Protein AF-A0A7J9GUA1-F1 (afdb_monomer_lite)

Foldseek 3Di:
DDDDPPDDPDDPPDPPPPPPDDDPDDDDDADPDQDPVSDRPVRVCPLDDDPPVVVVDDCPDPNNQVLVVCVNVVVNVRSVVSVVVVVVVVVVVVVVCVVVVNDDDDDPDDD

Secondary structure (DSSP, 8-state):
-------S----------TT------PPPPPSS--TT---HHHHHTT---TTTGGGS-TT-GGG-HHHHHHHHT-HHHHHHHHHHHHHHHHHHHHHHHHTTPPPPPSS---

Organism: NCBI:txid34285

Structure (mmCIF, N/CA/C/O backbone):
data_AF-A0A7J9GUA1-F1
#
_entry.id   AF-A0A7J9GUA1-F1
#
loop_
_atom_site.group_PDB
_atom_site.id
_atom_site.type_symbol
_atom_site.label_atom_id
_atom_site.label_alt_id
_atom_site.label_comp_id
_atom_site.label_asym_id
_atom_site.label_entity_id
_atom_site.label_seq_id
_atom_site.pdbx_PDB_ins_code
_atom_site.Cartn_x
_atom_site.Cartn_y
_atom_site.Cartn_z
_atom_site.occupancy
_atom_site.B_iso_or_equiv
_atom_site.auth_seq_id
_atom_site.auth_comp_id
_atom_site.auth_asym_id
_atom_site.auth_atom_id
_atom_site.pdbx_PDB_model_num
ATOM 1 N N . MET A 1 1 ? -7.513 -15.159 29.287 1.00 44.53 1 MET A N 1
ATOM 2 C CA . MET A 1 1 ? -7.868 -14.107 28.312 1.00 44.53 1 MET A CA 1
ATOM 3 C C . MET A 1 1 ? -9.078 -14.578 27.527 1.00 44.53 1 MET A C 1
ATOM 5 O O . MET A 1 1 ? -8.936 -15.497 26.734 1.00 44.53 1 MET A O 1
ATOM 9 N N . TYR A 1 2 ? -10.269 -14.050 27.812 1.00 46.22 2 TYR A N 1
ATOM 10 C CA . TYR A 1 2 ? -11.477 -14.387 27.055 1.00 46.22 2 TYR A CA 1
ATOM 11 C C . TYR A 1 2 ? -11.605 -13.432 25.861 1.00 46.22 2 TYR A C 1
ATOM 13 O O . TYR A 1 2 ? -11.389 -12.229 25.994 1.00 46.22 2 TYR A O 1
ATOM 21 N N . TYR A 1 3 ? -11.915 -13.973 24.686 1.00 44.53 3 TYR A N 1
ATOM 22 C CA . TYR A 1 3 ? -12.124 -13.205 23.461 1.00 44.53 3 TYR A CA 1
ATOM 23 C C . TYR A 1 3 ? -13.630 -13.086 23.217 1.00 44.53 3 TYR A C 1
ATOM 25 O O . TYR A 1 3 ? -14.299 -14.096 23.008 1.00 44.53 3 TYR A O 1
ATOM 33 N N . ILE A 1 4 ? -14.176 -11.868 23.283 1.00 58.91 4 ILE A N 1
ATOM 34 C CA . ILE A 1 4 ? -15.577 -11.602 22.932 1.00 58.91 4 ILE A CA 1
ATOM 35 C C . ILE A 1 4 ? -15.606 -11.059 21.505 1.00 58.91 4 ILE A C 1
ATOM 37 O O . ILE A 1 4 ? -15.262 -9.904 21.252 1.00 58.91 4 ILE A O 1
ATOM 41 N N . ASN A 1 5 ? -16.035 -11.909 20.574 1.00 46.59 5 ASN A N 1
A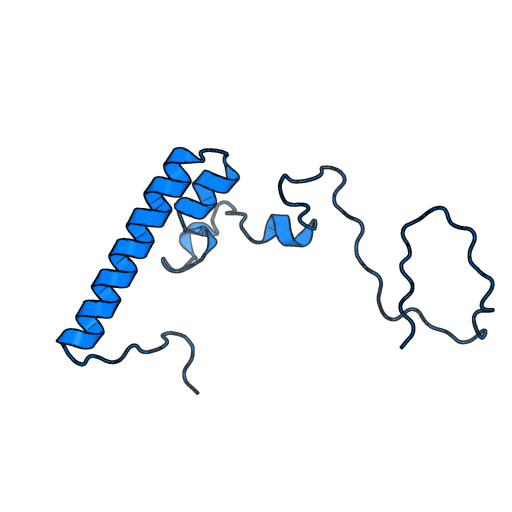TOM 42 C CA . ASN A 1 5 ? -16.431 -11.502 19.232 1.00 46.59 5 ASN A CA 1
ATOM 43 C C . ASN A 1 5 ? -17.762 -10.753 19.309 1.00 46.59 5 ASN A C 1
ATOM 45 O O . ASN A 1 5 ? -18.830 -11.348 19.185 1.00 46.59 5 ASN A O 1
ATOM 49 N N . SER A 1 6 ? -17.712 -9.444 19.528 1.00 58.59 6 SER A N 1
ATOM 50 C CA . SER A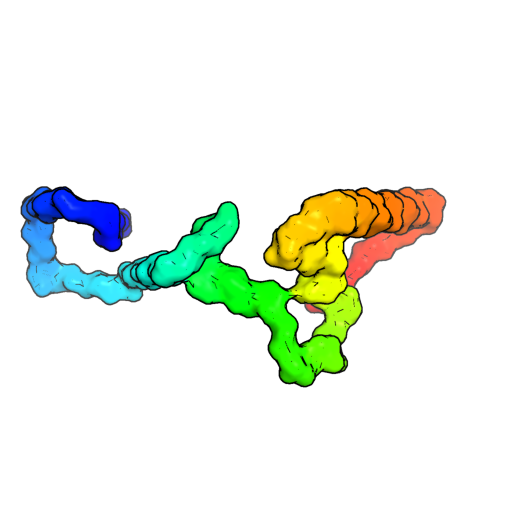 1 6 ? -18.892 -8.596 19.373 1.00 58.59 6 SER A CA 1
ATOM 51 C C . SER A 1 6 ? -19.080 -8.277 17.899 1.00 58.59 6 SER A C 1
ATOM 53 O O . SER A 1 6 ? -18.660 -7.203 17.499 1.00 58.59 6 SER A O 1
ATOM 55 N N . ASP A 1 7 ? -19.647 -9.205 17.123 1.00 51.75 7 ASP A N 1
ATOM 56 C CA . ASP A 1 7 ? -20.332 -8.934 15.849 1.00 51.75 7 ASP A CA 1
ATOM 57 C C . ASP A 1 7 ? -21.189 -10.154 15.452 1.00 51.75 7 ASP A C 1
ATOM 59 O O . ASP A 1 7 ? -20.704 -11.128 14.880 1.00 51.75 7 ASP A O 1
ATOM 63 N N . GLY A 1 8 ? -22.480 -10.108 15.786 1.00 42.28 8 GLY A N 1
ATOM 64 C CA . GLY A 1 8 ? -23.469 -11.110 15.395 1.00 42.28 8 GLY A CA 1
ATOM 65 C C . GLY A 1 8 ? -24.694 -11.038 16.296 1.00 42.28 8 GLY A C 1
ATOM 66 O O . GLY A 1 8 ? -24.572 -11.055 17.515 1.00 42.28 8 GLY A O 1
ATOM 67 N N . SER A 1 9 ? -25.879 -10.939 15.705 1.00 44.84 9 SER A N 1
ATOM 68 C CA . SER A 1 9 ? -27.197 -10.936 16.350 1.00 44.84 9 SER A CA 1
ATOM 69 C C . SER A 1 9 ? -27.549 -12.270 17.042 1.00 44.84 9 SER A C 1
ATOM 71 O O . SER A 1 9 ? -28.594 -12.860 16.782 1.00 44.84 9 SER A O 1
ATOM 73 N N . GLY A 1 10 ? -26.671 -12.770 17.909 1.00 39.00 10 GLY A N 1
ATOM 74 C CA . GLY A 1 10 ? -26.899 -13.893 18.808 1.00 39.00 10 GLY A CA 1
ATOM 75 C C . GLY A 1 10 ? -27.062 -13.353 20.219 1.00 39.00 10 GLY A C 1
ATOM 76 O O . GLY A 1 10 ? -26.215 -12.602 20.699 1.00 39.00 10 GLY A O 1
ATOM 77 N N . LYS A 1 11 ? -28.170 -13.702 20.875 1.00 39.06 11 LYS A N 1
ATOM 78 C CA . LYS A 1 11 ? -28.401 -13.402 22.292 1.00 39.06 11 LYS A CA 1
ATOM 79 C C . LYS A 1 11 ? -27.139 -13.762 23.097 1.00 39.06 11 LYS A C 1
ATOM 81 O O . LYS A 1 11 ? -26.610 -14.857 22.889 1.00 39.06 11 LYS A O 1
ATOM 86 N N . PRO A 1 12 ? -26.639 -12.873 23.974 1.00 49.81 12 PRO A N 1
ATOM 87 C CA . PRO A 1 12 ? -25.487 -13.196 24.799 1.00 49.81 12 PRO A CA 1
ATOM 88 C C . PRO A 1 12 ? -25.838 -14.426 25.636 1.00 49.81 12 PRO A C 1
ATOM 90 O O . PRO A 1 12 ? -26.837 -14.435 26.348 1.00 49.81 12 PRO A O 1
ATOM 93 N N . LYS A 1 13 ? -25.045 -15.492 25.501 1.00 49.34 13 LYS A N 1
ATOM 94 C CA . LYS A 1 13 ? -25.074 -16.597 26.455 1.00 49.34 13 LYS A CA 1
ATOM 95 C C . LYS A 1 13 ? -24.543 -16.012 27.755 1.00 49.34 13 LYS A C 1
ATOM 97 O O . LYS A 1 13 ? -23.396 -15.569 27.782 1.00 49.34 13 LYS A O 1
ATOM 102 N N . ASP A 1 14 ? -25.412 -15.941 28.757 1.00 45.38 14 ASP A N 1
ATOM 103 C CA . ASP A 1 14 ? -25.162 -15.349 30.068 1.00 45.38 14 ASP A CA 1
ATOM 104 C C . ASP A 1 14 ? -23.935 -15.984 30.737 1.00 45.38 14 ASP A C 1
ATOM 106 O O . ASP A 1 14 ? -24.020 -16.948 31.493 1.00 45.38 14 ASP A O 1
ATOM 110 N N . CYS A 1 15 ? -22.759 -15.430 30.461 1.00 50.38 15 CYS A N 1
ATOM 111 C CA . CYS A 1 15 ? -21.695 -15.371 31.439 1.00 50.38 15 CYS A CA 1
ATOM 112 C C . CYS A 1 15 ? -21.914 -14.054 32.162 1.00 50.38 15 CYS A C 1
ATOM 114 O O . CYS A 1 15 ? -21.695 -12.989 31.580 1.00 50.38 15 CYS A O 1
ATOM 116 N N . SER A 1 16 ? -22.395 -14.132 33.402 1.00 53.38 16 SER A N 1
ATOM 117 C CA . SER A 1 16 ? -22.435 -12.978 34.286 1.00 53.38 16 SER A CA 1
ATOM 118 C C . SER A 1 16 ? -21.070 -12.287 34.206 1.00 53.38 16 SER A C 1
ATOM 120 O O . SER A 1 16 ? -20.041 -12.930 34.452 1.00 53.38 16 SER A O 1
ATOM 122 N N . PRO A 1 17 ? -21.005 -11.004 33.805 1.00 57.56 17 PRO A N 1
ATOM 123 C CA . PRO A 1 17 ? -19.785 -10.261 33.999 1.00 57.56 17 PRO A CA 1
ATOM 124 C C . PRO A 1 17 ? -19.591 -10.280 35.508 1.00 57.56 17 PRO A C 1
ATOM 126 O O . PRO A 1 17 ? -20.403 -9.720 36.243 1.00 57.56 17 PRO A O 1
ATOM 129 N N . SER A 1 18 ? -18.558 -10.980 35.986 1.00 59.16 18 SER A N 1
ATOM 130 C CA . SER A 1 18 ? -18.021 -10.685 37.309 1.00 59.16 18 SER A CA 1
ATOM 131 C C . SER A 1 18 ? -17.952 -9.165 37.371 1.00 59.16 18 SER A C 1
ATOM 133 O O . SER A 1 18 ? -17.388 -8.554 36.458 1.00 59.16 18 SER A O 1
ATOM 135 N N . SER A 1 19 ? -18.617 -8.558 38.353 1.00 61.84 19 SER A N 1
ATOM 136 C CA . SER A 1 19 ? -18.961 -7.127 38.408 1.00 61.84 19 SER A CA 1
ATOM 137 C C . SER A 1 19 ? -17.755 -6.175 38.336 1.00 61.84 19 SER A C 1
ATOM 139 O O . SER A 1 19 ? -17.923 -4.963 38.370 1.00 61.84 19 SER A O 1
ATOM 141 N N . ASN A 1 20 ? -16.545 -6.726 38.210 1.00 74.25 20 ASN A N 1
ATOM 142 C CA . ASN A 1 20 ? -15.251 -6.062 38.192 1.00 74.25 20 ASN A CA 1
ATOM 143 C C . ASN A 1 20 ? -14.468 -6.265 36.874 1.00 74.25 20 ASN A C 1
ATOM 145 O O . ASN A 1 20 ? -13.269 -5.999 36.831 1.00 74.25 20 ASN A O 1
ATOM 149 N N . ALA A 1 21 ? -15.083 -6.776 35.801 1.00 79.25 21 ALA A N 1
ATOM 150 C CA . ALA A 1 21 ? -14.400 -6.944 34.516 1.00 79.25 21 ALA A CA 1
ATOM 151 C C . ALA A 1 21 ? -14.303 -5.614 33.741 1.00 79.25 21 ALA A C 1
ATOM 153 O O . ALA A 1 21 ? -15.322 -5.019 33.393 1.00 79.25 21 ALA A O 1
ATOM 154 N N . SER A 1 22 ? -13.083 -5.165 33.425 1.00 85.38 22 SER A N 1
ATOM 155 C CA . SER A 1 22 ? -12.827 -3.974 32.603 1.00 85.38 22 SER A CA 1
ATOM 156 C C . SER A 1 22 ? -12.494 -4.338 31.150 1.00 85.38 22 SER A C 1
ATOM 158 O O . SER A 1 22 ? -11.757 -5.283 30.865 1.00 85.38 22 SER A O 1
ATOM 160 N N . LEU A 1 23 ? -13.046 -3.576 30.201 1.00 85.75 23 LEU A N 1
ATOM 161 C CA . LEU A 1 23 ? -12.726 -3.705 28.779 1.00 85.75 23 LEU A CA 1
ATOM 162 C C . LEU A 1 23 ? -11.343 -3.098 28.503 1.00 85.75 23 LEU A C 1
ATOM 164 O O . LEU A 1 23 ? -11.179 -1.887 28.610 1.00 85.75 23 LEU A O 1
ATOM 168 N N . LEU A 1 24 ? -10.370 -3.924 28.105 1.00 91.56 24 LEU A N 1
ATOM 169 C CA . LEU A 1 24 ? -9.014 -3.455 27.775 1.00 91.56 24 LEU A CA 1
ATOM 170 C C . LEU A 1 24 ? -8.870 -3.001 26.319 1.00 91.56 24 LEU A C 1
ATOM 172 O O . LEU A 1 24 ? -8.161 -2.043 26.028 1.00 91.56 24 LEU A O 1
ATOM 176 N N . TRP A 1 25 ? -9.524 -3.698 25.389 1.00 92.31 25 TRP A N 1
ATOM 177 C CA . TRP A 1 25 ? -9.416 -3.410 23.963 1.00 92.31 25 TRP A CA 1
ATOM 178 C C . TRP A 1 25 ? -10.654 -3.886 23.211 1.00 92.31 25 TRP A C 1
ATOM 180 O O . TRP A 1 25 ? -11.234 -4.926 23.527 1.00 92.31 25 TRP A O 1
ATOM 190 N N . LYS A 1 26 ? -11.034 -3.132 22.180 1.00 90.44 26 LYS A N 1
ATOM 191 C CA . LYS A 1 26 ? -12.116 -3.470 21.261 1.00 90.44 26 LYS A CA 1
ATOM 192 C C . LYS A 1 26 ? -11.678 -3.187 19.830 1.00 90.44 26 LYS A C 1
ATOM 194 O O . LYS A 1 26 ? -11.064 -2.160 19.554 1.00 90.44 26 LYS A O 1
ATOM 199 N N . ARG A 1 27 ? -12.041 -4.084 18.913 1.00 89.00 27 ARG A N 1
ATOM 200 C CA . ARG A 1 27 ? -11.798 -3.921 17.476 1.00 89.00 27 ARG A CA 1
ATOM 201 C C . ARG A 1 27 ? -12.595 -2.740 16.912 1.00 89.00 27 ARG A C 1
ATOM 203 O O . ARG A 1 27 ? -13.769 -2.565 17.241 1.00 89.00 27 ARG A O 1
ATOM 210 N N . ASN A 1 28 ? -11.982 -1.994 15.996 1.00 89.88 28 ASN A N 1
ATOM 211 C CA . ASN A 1 28 ? -12.684 -0.995 15.192 1.00 89.88 28 ASN A CA 1
ATOM 212 C C . ASN A 1 28 ? -13.703 -1.655 14.253 1.00 89.88 28 ASN A C 1
ATOM 214 O O . ASN A 1 28 ? -13.466 -2.740 13.719 1.00 89.88 28 ASN A O 1
ATOM 218 N N . LYS A 1 29 ? -14.834 -0.980 14.036 1.00 89.62 29 LYS A N 1
ATOM 219 C CA . LYS A 1 29 ? -15.834 -1.429 13.062 1.00 89.62 29 LYS A CA 1
ATOM 220 C C . LYS A 1 29 ? -15.248 -1.379 11.640 1.00 89.62 29 LYS A C 1
ATOM 222 O O . LYS A 1 29 ? -14.411 -0.512 11.373 1.00 89.62 29 LYS A O 1
ATOM 227 N N . PRO A 1 30 ? -15.660 -2.287 10.738 1.00 87.50 30 PRO A N 1
ATOM 228 C CA . PRO A 1 30 ? -15.260 -2.217 9.337 1.00 87.50 30 PRO A CA 1
ATOM 229 C C . PRO A 1 30 ? -15.751 -0.908 8.691 1.00 87.50 30 PRO A C 1
ATOM 231 O O . PRO A 1 30 ? -16.738 -0.329 9.160 1.00 87.50 30 PRO A O 1
ATOM 234 N N . PRO A 1 31 ? -15.078 -0.427 7.631 1.00 89.12 31 PRO A N 1
ATOM 235 C CA . PRO A 1 31 ? -15.520 0.756 6.904 1.00 89.12 31 PRO A CA 1
ATOM 236 C C . PRO A 1 31 ? -16.917 0.535 6.300 1.00 89.12 31 PRO A C 1
ATOM 238 O O . PRO A 1 31 ? -17.247 -0.592 5.926 1.00 89.12 31 PRO A O 1
ATOM 241 N N . PRO A 1 32 ? -17.731 1.599 6.161 1.00 85.75 32 PRO A N 1
ATOM 242 C CA . PRO A 1 32 ? -19.066 1.494 5.567 1.00 85.75 32 PRO A CA 1
ATOM 243 C C . PRO A 1 32 ? -19.009 1.048 4.100 1.00 85.75 32 PRO A C 1
ATOM 245 O O . PRO A 1 32 ? -19.878 0.312 3.643 1.00 85.75 32 PRO A O 1
ATOM 248 N N . ASN A 1 33 ? -17.955 1.453 3.386 1.00 84.62 33 ASN A N 1
ATOM 249 C CA . ASN A 1 33 ? -17.692 1.034 2.016 1.00 84.62 33 ASN A CA 1
ATOM 250 C C . ASN A 1 33 ? -16.714 -0.138 2.030 1.00 84.62 33 ASN A C 1
ATOM 252 O O . ASN A 1 33 ? -15.533 0.031 2.350 1.00 84.62 33 ASN A O 1
ATOM 256 N N . LEU A 1 34 ? -17.207 -1.325 1.681 1.00 79.19 34 LEU A N 1
ATOM 257 C CA . LEU A 1 34 ? -16.365 -2.508 1.594 1.00 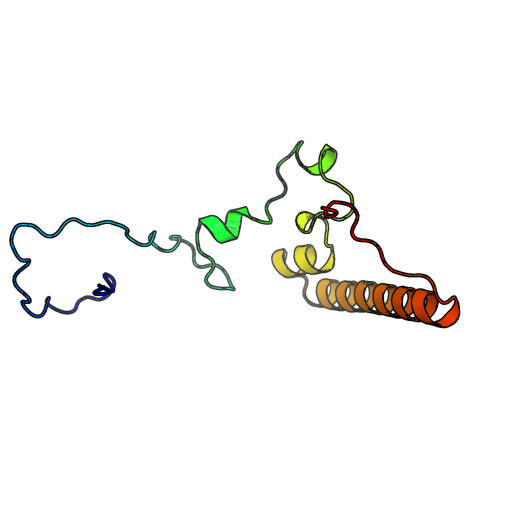79.19 34 LEU A CA 1
ATOM 258 C C . LEU A 1 34 ? -15.379 -2.349 0.434 1.00 79.19 34 LEU A C 1
ATOM 260 O O . LEU A 1 34 ? -15.763 -2.108 -0.710 1.00 79.19 34 LEU A O 1
ATOM 264 N N . THR A 1 35 ? -14.090 -2.474 0.732 1.00 81.44 35 THR A N 1
ATOM 265 C CA . THR A 1 35 ? -13.057 -2.491 -0.305 1.00 81.44 35 THR A CA 1
ATOM 266 C C . THR A 1 35 ? -13.006 -3.857 -0.978 1.00 81.44 35 THR A C 1
ATOM 268 O O . THR A 1 35 ? -13.414 -4.861 -0.395 1.00 81.44 35 THR A O 1
ATOM 271 N N . ARG A 1 36 ? -12.411 -3.925 -2.176 1.00 82.56 36 ARG A N 1
ATOM 272 C CA . ARG A 1 36 ? -12.210 -5.187 -2.916 1.00 82.56 36 ARG A CA 1
ATOM 273 C C . ARG A 1 36 ? -11.472 -6.272 -2.112 1.00 82.56 36 ARG A C 1
ATOM 275 O O . ARG A 1 36 ? -11.567 -7.442 -2.458 1.00 82.56 36 ARG A O 1
ATOM 282 N N . TYR A 1 37 ? -10.754 -5.888 -1.052 1.00 88.31 37 TYR A N 1
ATOM 283 C CA . TYR A 1 37 ? -9.905 -6.773 -0.250 1.00 88.31 37 TYR A CA 1
ATOM 284 C C . TYR A 1 37 ? -10.276 -6.804 1.242 1.00 88.31 37 TYR A C 1
ATOM 286 O O . TYR A 1 37 ? -9.458 -7.218 2.058 1.00 88.31 37 TYR A O 1
ATOM 294 N N . ASN A 1 38 ? -11.484 -6.363 1.619 1.00 89.94 38 ASN A N 1
ATOM 295 C CA . ASN A 1 38 ? -11.958 -6.361 3.015 1.00 89.94 38 ASN A CA 1
ATOM 296 C C . ASN A 1 38 ? -11.007 -5.643 3.997 1.00 89.94 38 ASN A C 1
ATOM 298 O O . ASN A 1 38 ? -10.848 -6.044 5.151 1.00 89.94 38 ASN A O 1
ATOM 302 N N . LEU A 1 39 ? -10.359 -4.574 3.530 1.00 91.12 39 LEU A N 1
ATOM 303 C CA . LEU A 1 39 ? -9.425 -3.781 4.323 1.00 91.12 39 LEU A CA 1
ATOM 304 C C . LEU A 1 39 ? -10.143 -3.034 5.453 1.00 91.12 39 LEU A C 1
ATOM 306 O O . LEU A 1 39 ? -11.259 -2.538 5.285 1.00 91.12 39 LEU A O 1
ATOM 310 N N . THR A 1 40 ? -9.470 -2.911 6.598 1.00 92.06 40 THR A N 1
ATOM 311 C CA . THR A 1 40 ? -9.911 -2.028 7.687 1.00 92.06 40 THR A CA 1
ATOM 312 C C . THR A 1 40 ? -9.743 -0.565 7.281 1.00 92.06 40 THR A C 1
ATOM 314 O O . THR A 1 40 ? -8.907 -0.251 6.436 1.00 92.06 40 THR A O 1
ATOM 317 N N . SER A 1 41 ? -10.465 0.353 7.931 1.00 90.69 41 SER A N 1
ATOM 318 C CA . SER A 1 41 ? -10.307 1.794 7.680 1.00 90.69 41 SER A CA 1
ATOM 319 C C . SER A 1 41 ? -8.858 2.265 7.822 1.00 90.69 41 SER A C 1
ATOM 321 O O . SER A 1 41 ? -8.413 3.097 7.046 1.00 90.69 41 SER A O 1
ATOM 323 N N . PHE A 1 42 ? -8.106 1.689 8.764 1.00 92.19 42 PHE A N 1
ATOM 324 C CA . PHE A 1 42 ? -6.683 1.979 8.936 1.00 92.19 42 PHE A CA 1
ATOM 325 C C . PHE A 1 42 ? -5.817 1.398 7.809 1.00 92.19 42 PHE A C 1
ATOM 327 O O . PHE A 1 42 ? -4.903 2.053 7.329 1.00 92.19 42 PHE A O 1
ATOM 334 N N . ALA A 1 43 ? -6.096 0.172 7.356 1.00 92.31 43 ALA A N 1
ATOM 335 C CA . ALA A 1 43 ? -5.319 -0.441 6.280 1.00 92.31 43 ALA A CA 1
ATOM 336 C C . ALA A 1 43 ? -5.477 0.309 4.947 1.00 92.31 43 ALA A C 1
ATOM 338 O O . ALA A 1 43 ? -4.523 0.384 4.177 1.00 92.31 43 ALA A O 1
ATOM 339 N N . ILE A 1 44 ? -6.651 0.901 4.699 1.00 90.75 44 ILE A N 1
ATOM 340 C CA . ILE A 1 44 ? -6.914 1.728 3.512 1.00 90.75 44 ILE A CA 1
ATOM 341 C C . ILE A 1 44 ? -5.957 2.924 3.444 1.00 90.75 44 ILE A C 1
ATOM 343 O O . ILE A 1 44 ? -5.443 3.230 2.372 1.00 90.75 44 ILE A O 1
ATOM 347 N N . THR A 1 45 ? -5.664 3.565 4.578 1.00 91.81 45 THR A N 1
ATOM 348 C CA . THR A 1 45 ? -4.830 4.778 4.613 1.00 91.81 45 THR A CA 1
ATOM 349 C C . THR A 1 45 ? -3.333 4.493 4.473 1.00 91.81 45 THR A C 1
ATOM 351 O O . THR A 1 45 ? -2.548 5.416 4.287 1.00 91.81 45 THR A O 1
ATOM 354 N N . LEU A 1 46 ? -2.890 3.232 4.573 1.00 93.00 46 LEU A N 1
ATOM 355 C CA . LEU A 1 46 ? -1.458 2.901 4.566 1.00 93.00 46 LEU A CA 1
ATOM 356 C C . LEU A 1 46 ? -0.774 3.245 3.236 1.00 93.00 46 LEU A C 1
ATOM 358 O O . LEU A 1 46 ? 0.367 3.713 3.245 1.00 93.00 46 LEU A O 1
ATOM 362 N N . ASN A 1 47 ? -1.466 3.029 2.113 1.00 92.50 47 ASN A N 1
ATOM 363 C CA . ASN A 1 47 ? -0.902 3.217 0.774 1.00 92.50 47 ASN A CA 1
ATOM 364 C C . ASN A 1 47 ? -1.341 4.520 0.079 1.00 92.50 47 ASN A C 1
ATOM 366 O O . ASN A 1 47 ? -1.086 4.715 -1.114 1.00 92.50 47 ASN A O 1
ATOM 370 N N . GLU A 1 48 ? -2.004 5.419 0.806 1.00 91.19 48 GLU A N 1
ATOM 371 C CA . GLU A 1 48 ? -2.415 6.722 0.287 1.00 91.19 48 GLU A CA 1
ATOM 372 C C . GLU A 1 48 ? -1.196 7.639 0.087 1.00 91.19 48 GLU A C 1
ATOM 374 O O . GLU A 1 48 ? -0.338 7.758 0.964 1.00 91.19 48 GLU A O 1
ATOM 379 N N . LEU A 1 49 ? -1.107 8.276 -1.086 1.00 88.62 49 LEU A N 1
ATOM 380 C CA . LEU A 1 49 ? -0.117 9.314 -1.384 1.00 88.62 49 LEU A CA 1
ATOM 381 C C . LEU A 1 49 ? -0.792 10.676 -1.276 1.00 88.62 49 LEU A C 1
ATOM 383 O O . LEU A 1 49 ? -1.493 11.103 -2.193 1.00 88.62 49 LEU A O 1
ATOM 387 N N . THR A 1 50 ? -0.579 11.358 -0.155 1.00 88.31 50 THR A N 1
ATOM 388 C CA . THR A 1 50 ? -1.077 12.721 0.029 1.00 88.31 50 THR A CA 1
ATOM 389 C C . THR A 1 50 ? -0.196 13.731 -0.722 1.00 88.31 50 THR A C 1
ATOM 391 O O . THR A 1 50 ? 1.022 13.533 -0.830 1.00 88.31 50 THR A O 1
ATOM 394 N N . PRO A 1 51 ? -0.771 14.831 -1.247 1.00 86.88 51 PRO A N 1
ATOM 395 C CA . PRO A 1 51 ? 0.011 15.912 -1.843 1.00 86.88 51 PRO A CA 1
ATOM 396 C C . PRO A 1 51 ? 1.071 16.427 -0.855 1.00 86.88 51 PRO A C 1
ATOM 398 O O . PRO A 1 51 ? 0.768 16.656 0.314 1.00 86.88 51 PRO A O 1
ATOM 401 N N . GLY A 1 52 ? 2.320 16.564 -1.304 1.00 86.56 52 GLY A N 1
ATOM 402 C CA . GLY A 1 52 ? 3.458 16.973 -0.468 1.00 86.56 52 GLY A CA 1
ATOM 403 C C . GLY A 1 52 ? 4.158 15.835 0.290 1.00 86.56 52 GLY A C 1
ATOM 404 O O . GLY A 1 52 ? 5.331 15.969 0.634 1.00 86.56 52 GLY A O 1
ATOM 405 N N . LEU A 1 53 ? 3.519 14.674 0.493 1.00 90.44 53 LEU A N 1
ATOM 406 C CA . LEU A 1 53 ? 4.214 13.516 1.070 1.00 90.44 53 LEU A CA 1
ATOM 407 C C . LEU A 1 53 ? 5.215 12.927 0.074 1.00 90.44 53 LEU A C 1
ATOM 409 O O . LEU A 1 53 ? 6.327 12.584 0.457 1.00 90.44 53 LEU A O 1
ATOM 413 N N . GLN A 1 54 ? 4.844 12.861 -1.207 1.00 87.75 54 GLN A N 1
ATOM 414 C CA . GLN A 1 54 ? 5.657 12.241 -2.256 1.00 87.75 54 GLN A CA 1
ATOM 415 C C . GLN A 1 54 ? 7.070 12.838 -2.371 1.00 87.75 54 GLN A C 1
ATOM 417 O O . GLN A 1 54 ? 8.012 12.101 -2.639 1.00 87.75 54 GLN A O 1
ATOM 422 N N . GLU A 1 55 ? 7.225 14.140 -2.133 1.00 89.75 55 GLU A N 1
ATOM 423 C CA . GLU A 1 55 ? 8.517 14.840 -2.199 1.00 89.75 55 GLU A CA 1
ATOM 424 C C . GLU A 1 55 ? 9.467 14.448 -1.058 1.00 89.75 55 GLU A C 1
ATOM 426 O O . GLU A 1 55 ? 10.682 14.548 -1.196 1.00 89.75 55 GLU A O 1
ATOM 431 N N . ASN A 1 56 ? 8.914 13.961 0.055 1.00 91.94 56 ASN A N 1
ATOM 432 C CA . ASN A 1 56 ? 9.658 13.594 1.257 1.00 91.94 56 ASN A CA 1
ATOM 433 C C . ASN A 1 56 ? 9.943 12.086 1.354 1.00 91.94 56 ASN A C 1
ATOM 435 O O . ASN A 1 56 ? 10.651 11.651 2.264 1.00 91.94 56 ASN A O 1
ATOM 439 N N . LEU A 1 57 ? 9.375 11.268 0.462 1.00 92.12 57 LEU A N 1
ATOM 440 C CA . LEU A 1 57 ? 9.534 9.817 0.512 1.00 92.12 57 LEU A CA 1
ATOM 441 C C . LEU A 1 57 ? 10.836 9.372 -0.166 1.00 92.12 57 LEU A C 1
ATOM 443 O O . LEU A 1 57 ? 11.161 9.845 -1.258 1.00 92.12 57 LEU A O 1
ATOM 447 N N . PRO A 1 58 ? 11.564 8.399 0.413 1.00 94.38 58 PRO A N 1
ATOM 448 C CA . PRO A 1 58 ? 12.662 7.767 -0.298 1.00 94.38 58 PRO A CA 1
ATOM 449 C C . PRO A 1 58 ? 12.122 7.012 -1.525 1.00 94.38 58 PRO A C 1
ATOM 451 O O . PRO A 1 58 ? 11.013 6.473 -1.481 1.00 94.38 58 PRO A O 1
ATOM 454 N N . PRO A 1 59 ? 12.918 6.854 -2.599 1.00 92.50 59 PRO A N 1
ATOM 455 C CA . PRO A 1 59 ? 12.495 6.135 -3.807 1.00 92.50 59 PRO A CA 1
ATOM 456 C C . PRO A 1 59 ? 12.171 4.648 -3.563 1.00 92.50 59 PRO A C 1
ATOM 458 O O . PRO A 1 59 ? 11.642 3.974 -4.444 1.00 92.50 59 PRO A O 1
ATOM 461 N N . THR A 1 60 ? 12.517 4.117 -2.387 1.00 93.12 60 THR A N 1
ATOM 462 C CA . THR A 1 60 ? 12.263 2.738 -1.952 1.00 93.12 60 THR A CA 1
ATOM 463 C C . THR A 1 60 ? 10.973 2.568 -1.146 1.00 93.12 60 THR A C 1
ATOM 465 O O . THR A 1 60 ? 10.643 1.430 -0.799 1.00 93.12 60 THR A O 1
ATOM 468 N N . ASP A 1 61 ? 10.246 3.651 -0.843 1.00 95.31 61 ASP A N 1
ATOM 469 C CA . ASP A 1 61 ? 8.971 3.585 -0.124 1.00 95.31 61 ASP A CA 1
ATOM 470 C C . ASP A 1 61 ? 7.941 2.739 -0.891 1.00 95.31 61 ASP A C 1
ATOM 472 O O . ASP A 1 61 ? 7.848 2.785 -2.122 1.00 95.31 61 ASP A O 1
ATOM 476 N N . SER A 1 62 ? 7.148 1.943 -0.167 1.00 93.50 62 SER A N 1
ATOM 477 C CA . SER A 1 62 ? 6.178 1.032 -0.784 1.00 93.50 62 SER A CA 1
ATOM 478 C C . SER A 1 62 ? 5.091 1.760 -1.572 1.00 93.50 62 SER A C 1
ATOM 480 O O . SER A 1 62 ? 4.604 1.210 -2.557 1.00 93.50 62 SER A O 1
ATOM 482 N N . ARG A 1 63 ? 4.746 3.001 -1.203 1.00 94.31 63 ARG A N 1
ATOM 483 C CA . ARG A 1 63 ? 3.696 3.784 -1.876 1.00 94.31 63 ARG A CA 1
ATOM 484 C C . ARG A 1 63 ? 4.047 4.148 -3.314 1.00 94.31 63 ARG A C 1
ATOM 486 O O . ARG A 1 63 ? 3.147 4.421 -4.110 1.00 94.31 63 ARG A O 1
ATOM 493 N N . LEU A 1 64 ? 5.341 4.138 -3.637 1.00 92.94 64 LEU A N 1
ATOM 494 C CA . LEU A 1 64 ? 5.882 4.436 -4.962 1.00 92.94 64 LEU A CA 1
ATOM 495 C C . LEU A 1 64 ? 5.961 3.192 -5.865 1.00 92.94 64 LEU A C 1
ATOM 497 O O . LEU A 1 64 ? 6.436 3.290 -6.997 1.00 92.94 64 LEU A O 1
ATOM 501 N N . ARG A 1 65 ? 5.506 2.017 -5.404 1.00 95.31 65 ARG A N 1
ATOM 502 C CA . ARG A 1 65 ? 5.506 0.789 -6.211 1.00 95.31 65 ARG A CA 1
ATOM 503 C C . ARG A 1 65 ? 4.431 0.838 -7.311 1.00 95.31 65 ARG A C 1
ATOM 505 O O . ARG A 1 65 ? 3.237 0.870 -6.996 1.00 95.31 65 ARG A O 1
ATOM 512 N N . PRO A 1 66 ? 4.820 0.826 -8.601 1.00 94.62 66 PRO A N 1
ATOM 513 C CA . PRO A 1 66 ? 3.888 1.053 -9.706 1.00 94.62 66 PRO A CA 1
ATOM 514 C C . PRO A 1 66 ? 2.904 -0.104 -9.918 1.00 94.62 66 PRO A C 1
ATOM 516 O O . PRO A 1 66 ? 1.739 0.129 -10.226 1.00 94.62 66 PRO A O 1
ATOM 519 N N . ASP A 1 67 ? 3.333 -1.349 -9.707 1.00 95.38 67 ASP A N 1
ATOM 520 C CA . ASP A 1 67 ? 2.488 -2.543 -9.801 1.00 95.38 67 ASP A CA 1
ATOM 521 C C . ASP A 1 67 ? 1.339 -2.515 -8.784 1.00 95.38 67 ASP A C 1
ATOM 523 O O . ASP A 1 67 ? 0.180 -2.739 -9.143 1.00 95.38 67 ASP A O 1
ATOM 527 N N . GLN A 1 68 ? 1.640 -2.158 -7.532 1.00 93.81 68 GLN A N 1
ATOM 528 C CA . GLN A 1 68 ? 0.637 -2.001 -6.480 1.00 93.81 68 GLN A CA 1
ATOM 529 C C . GLN A 1 68 ? -0.335 -0.850 -6.786 1.00 93.81 68 GLN A C 1
ATOM 531 O O . GLN A 1 68 ? -1.542 -1.002 -6.596 1.00 93.81 68 GLN A O 1
ATOM 536 N N . ARG A 1 69 ? 0.157 0.275 -7.324 1.00 93.81 69 ARG A N 1
ATOM 537 C CA . ARG A 1 69 ? -0.693 1.415 -7.704 1.00 93.81 69 ARG A CA 1
ATOM 538 C C . ARG A 1 69 ? -1.658 1.070 -8.840 1.00 93.81 69 ARG A C 1
ATOM 540 O O . ARG A 1 69 ? -2.843 1.383 -8.748 1.00 93.81 69 ARG A O 1
ATOM 547 N N . HIS A 1 70 ? -1.181 0.390 -9.882 1.00 94.69 70 HIS A N 1
ATOM 548 C CA . HIS A 1 70 ? -2.038 -0.077 -10.974 1.00 94.69 70 HIS A CA 1
ATOM 549 C C . HIS A 1 70 ? -3.116 -1.049 -10.470 1.00 94.69 70 HIS A C 1
ATOM 551 O O . HIS A 1 70 ? -4.270 -0.962 -10.887 1.00 94.69 70 HIS A O 1
ATOM 557 N N . LEU A 1 71 ? -2.783 -1.922 -9.512 1.00 94.06 71 LEU A N 1
ATOM 558 C CA . LEU A 1 71 ? -3.748 -2.840 -8.900 1.00 94.06 71 LEU A CA 1
ATOM 559 C C . LEU A 1 71 ? -4.844 -2.106 -8.102 1.00 94.06 71 LEU A C 1
ATOM 561 O O . LEU A 1 71 ? -6.020 -2.483 -8.146 1.00 94.06 71 LEU A O 1
ATOM 565 N N . GLU A 1 72 ? -4.480 -1.049 -7.377 1.00 91.75 72 GLU A N 1
ATOM 566 C CA . GLU A 1 72 ? -5.433 -0.192 -6.659 1.00 91.75 72 GLU A CA 1
ATOM 567 C C . GLU A 1 72 ? -6.362 0.558 -7.621 1.00 91.75 72 GLU A C 1
ATOM 569 O O . GLU A 1 72 ? -7.571 0.619 -7.384 1.00 91.75 72 GLU A O 1
ATOM 574 N N . ASN A 1 73 ? -5.840 1.003 -8.764 1.00 91.94 73 ASN A N 1
ATOM 575 C CA . ASN A 1 73 ? -6.624 1.643 -9.822 1.00 91.94 73 ASN A CA 1
ATOM 576 C C . ASN A 1 73 ? -7.482 0.654 -10.639 1.00 91.94 73 ASN A C 1
ATOM 578 O O . ASN A 1 73 ? -8.328 1.079 -11.419 1.00 91.94 73 ASN A O 1
ATOM 582 N N . GLY A 1 74 ? -7.305 -0.660 -10.448 1.00 92.94 74 GLY A N 1
ATOM 583 C CA . GLY A 1 74 ? -8.024 -1.701 -11.196 1.00 92.94 74 GLY A CA 1
ATOM 584 C C . GLY A 1 74 ? -7.435 -2.006 -12.579 1.00 92.94 74 GLY A C 1
ATOM 585 O O . GLY A 1 74 ? -8.052 -2.711 -13.371 1.00 92.94 74 GLY A O 1
ATOM 586 N N . GLU A 1 75 ? -6.235 -1.511 -12.878 1.00 95.75 75 GLU A N 1
ATOM 587 C CA . GLU A 1 75 ? -5.519 -1.734 -14.136 1.00 95.75 75 GLU A CA 1
ATOM 588 C C . GLU A 1 75 ? -4.699 -3.039 -14.070 1.00 95.75 75 GLU A C 1
ATOM 590 O O . GLU A 1 75 ? -3.466 -3.028 -14.007 1.00 95.75 75 GLU A O 1
ATOM 595 N N . TYR A 1 76 ? -5.378 -4.189 -14.048 1.00 94.69 76 TYR A N 1
ATOM 596 C CA . TYR A 1 76 ? -4.760 -5.494 -13.764 1.00 94.69 76 TYR A CA 1
ATOM 597 C C . TYR A 1 76 ? -3.640 -5.899 -14.738 1.00 94.69 76 TYR A C 1
ATOM 599 O O . TYR A 1 76 ? -2.596 -6.390 -14.301 1.00 94.69 76 TYR A O 1
ATOM 607 N N . ASP A 1 77 ? -3.807 -5.647 -16.038 1.00 97.06 77 ASP A N 1
ATOM 608 C CA . ASP A 1 77 ? -2.799 -6.000 -17.050 1.00 97.06 77 ASP A CA 1
ATOM 609 C C . ASP A 1 77 ? -1.509 -5.189 -16.881 1.00 97.06 77 ASP A C 1
ATOM 611 O O . ASP A 1 77 ? -0.393 -5.722 -16.969 1.00 97.06 77 ASP A O 1
ATOM 615 N N . ARG A 1 78 ? -1.655 -3.893 -16.568 1.00 95.81 78 ARG A N 1
ATOM 616 C CA . ARG A 1 78 ? -0.529 -2.994 -16.280 1.00 95.81 78 ARG A CA 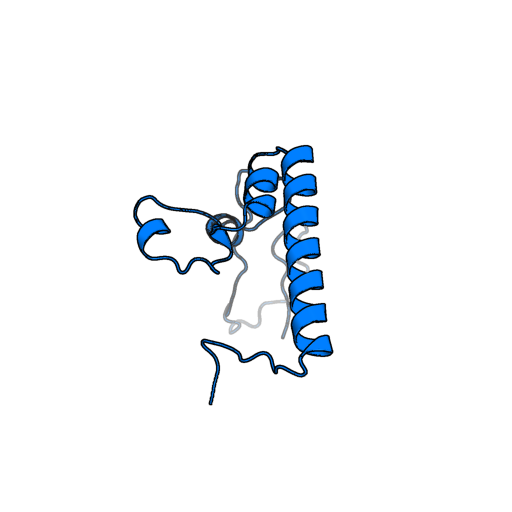1
ATOM 617 C C . ARG A 1 78 ? 0.166 -3.404 -14.987 1.00 95.81 78 ARG A C 1
ATOM 619 O O . ARG A 1 78 ? 1.392 -3.494 -14.964 1.00 95.81 78 ARG A O 1
ATOM 626 N N . ALA A 1 79 ? -0.604 -3.730 -13.948 1.00 96.50 79 ALA A N 1
ATOM 627 C CA . ALA A 1 79 ? -0.073 -4.210 -12.676 1.00 96.50 79 ALA A CA 1
ATOM 628 C C . ALA A 1 79 ? 0.775 -5.478 -12.854 1.00 96.50 79 ALA A C 1
ATOM 630 O O . ALA A 1 79 ? 1.901 -5.551 -12.363 1.00 96.50 79 ALA A O 1
ATOM 631 N N . ASN A 1 80 ? 0.273 -6.458 -13.609 1.00 96.62 80 ASN A N 1
ATOM 632 C CA . ASN A 1 80 ? 1.000 -7.697 -13.876 1.00 96.62 80 ASN A CA 1
ATOM 633 C C . ASN A 1 80 ? 2.288 -7.453 -14.680 1.00 96.62 80 ASN A C 1
ATOM 635 O O . ASN A 1 80 ? 3.336 -8.028 -14.376 1.00 96.62 80 ASN A O 1
ATOM 639 N N . SER A 1 81 ? 2.229 -6.573 -15.680 1.00 97.00 81 SER A N 1
ATOM 640 C CA . SER A 1 81 ? 3.390 -6.209 -16.500 1.00 97.00 81 SER A CA 1
ATOM 641 C C . SER A 1 81 ? 4.493 -5.552 -15.663 1.00 97.00 81 SER A C 1
ATOM 643 O O . SER A 1 81 ? 5.659 -5.958 -15.738 1.00 97.00 81 SER A O 1
ATOM 645 N N . GLU A 1 82 ? 4.126 -4.596 -14.804 1.00 96.44 82 GLU A N 1
ATOM 646 C CA . GLU A 1 82 ? 5.060 -3.922 -13.898 1.00 96.44 82 GLU A CA 1
ATOM 647 C C . GLU A 1 82 ? 5.632 -4.869 -12.841 1.00 96.44 82 GLU A C 1
ATOM 649 O O . GLU A 1 82 ? 6.845 -4.863 -12.612 1.00 96.44 82 GLU A O 1
ATOM 654 N N . LYS A 1 83 ? 4.809 -5.758 -12.271 1.00 96.12 83 LYS A N 1
ATOM 655 C CA . LYS A 1 83 ? 5.265 -6.790 -11.331 1.00 96.12 83 LYS A CA 1
ATOM 656 C C . LYS A 1 83 ? 6.375 -7.639 -11.946 1.00 96.12 83 LYS A C 1
ATOM 658 O O . LYS A 1 83 ? 7.456 -7.781 -11.372 1.00 96.12 83 LYS A O 1
ATOM 663 N N . GLN A 1 84 ? 6.151 -8.156 -13.154 1.00 96.81 84 GLN A N 1
ATOM 664 C CA . GLN A 1 84 ? 7.155 -8.965 -13.838 1.00 96.81 84 GLN A CA 1
ATOM 665 C C . GLN A 1 84 ? 8.442 -8.181 -14.124 1.00 96.81 84 GLN A C 1
ATOM 667 O O . GLN A 1 84 ? 9.538 -8.733 -14.005 1.00 96.81 84 GLN A O 1
ATOM 672 N N . ARG A 1 85 ? 8.337 -6.901 -14.504 1.00 96.81 85 ARG A N 1
ATOM 673 C CA . ARG A 1 85 ? 9.497 -6.029 -14.745 1.00 96.81 85 ARG A CA 1
ATOM 674 C C . ARG A 1 85 ? 10.329 -5.843 -13.474 1.00 96.81 85 ARG A C 1
ATOM 676 O O . ARG A 1 85 ? 11.552 -5.989 -13.530 1.00 96.81 85 ARG A O 1
ATOM 683 N N . LEU A 1 86 ? 9.681 -5.559 -12.344 1.00 94.06 86 LEU A N 1
ATOM 684 C CA . LEU A 1 86 ? 10.340 -5.364 -11.050 1.00 94.06 86 LEU A CA 1
ATOM 685 C C . LEU A 1 86 ? 11.023 -6.643 -10.560 1.00 94.06 86 LEU A C 1
ATOM 687 O O . LEU A 1 86 ? 12.203 -6.609 -10.209 1.00 94.06 86 LEU A O 1
ATOM 691 N N . GLU A 1 87 ? 10.332 -7.782 -10.606 1.00 95.31 87 GLU A N 1
ATOM 692 C CA . GLU A 1 87 ? 10.903 -9.061 -10.181 1.00 95.31 87 GLU A CA 1
ATOM 693 C C . GLU A 1 87 ? 12.066 -9.508 -11.072 1.00 95.31 87 GLU A C 1
ATOM 695 O O . GLU A 1 87 ? 13.069 -10.006 -10.561 1.00 95.31 87 GLU A O 1
ATOM 700 N N . ARG A 1 88 ? 11.975 -9.316 -12.399 1.00 95.38 88 ARG A N 1
ATOM 701 C CA . ARG A 1 88 ? 13.094 -9.598 -13.317 1.00 95.38 88 ARG A CA 1
ATOM 702 C C . ARG A 1 88 ? 14.320 -8.768 -12.952 1.00 95.38 88 ARG A C 1
ATOM 704 O O . ARG A 1 88 ? 15.411 -9.322 -12.845 1.00 95.38 88 ARG A O 1
ATOM 711 N N . ARG A 1 89 ? 14.142 -7.468 -12.696 1.00 93.62 89 ARG A N 1
ATOM 712 C CA . ARG A 1 89 ? 15.237 -6.582 -12.281 1.00 93.62 89 ARG A CA 1
ATOM 713 C C . ARG A 1 89 ? 15.832 -7.015 -10.942 1.00 93.62 89 ARG A C 1
ATOM 715 O O . ARG A 1 89 ? 17.050 -7.066 -10.811 1.00 93.62 89 ARG A O 1
ATOM 722 N N . GLN A 1 90 ? 14.995 -7.375 -9.970 1.00 92.19 90 GLN A N 1
ATOM 723 C CA . GLN A 1 90 ? 15.458 -7.873 -8.676 1.00 92.19 90 GLN A CA 1
ATOM 724 C C . GLN A 1 90 ? 16.239 -9.188 -8.811 1.00 92.19 90 GLN A C 1
ATOM 726 O O . GLN A 1 90 ? 17.270 -9.343 -8.161 1.00 92.19 90 GLN A O 1
ATOM 731 N N . ARG A 1 91 ? 15.789 -10.108 -9.673 1.00 94.38 91 ARG A N 1
ATOM 732 C CA . ARG A 1 91 ? 16.502 -11.358 -9.971 1.00 94.38 91 ARG A CA 1
ATOM 733 C C . ARG A 1 91 ? 17.862 -11.091 -10.611 1.00 94.38 91 ARG A C 1
ATOM 735 O O . ARG A 1 91 ? 18.846 -11.639 -10.138 1.00 94.38 91 ARG A O 1
ATOM 742 N N . MET A 1 92 ? 17.941 -10.206 -11.606 1.00 92.19 92 MET A N 1
ATOM 743 C CA . MET A 1 92 ? 19.216 -9.814 -12.232 1.00 92.19 92 MET A CA 1
ATOM 744 C C . MET A 1 92 ? 20.196 -9.206 -11.227 1.00 92.19 92 MET A C 1
ATOM 746 O O . MET A 1 92 ? 21.368 -9.559 -11.220 1.00 92.19 92 MET A O 1
ATOM 750 N N . VAL A 1 93 ? 19.712 -8.332 -10.344 1.00 89.00 93 VAL A N 1
ATOM 751 C CA . VAL A 1 93 ? 20.530 -7.752 -9.272 1.00 89.00 93 VAL A CA 1
ATOM 752 C C . VAL A 1 93 ? 20.999 -8.833 -8.290 1.00 89.00 93 VAL A C 1
ATOM 754 O O . VAL A 1 93 ? 22.146 -8.808 -7.862 1.00 89.00 93 VAL A O 1
ATOM 757 N N . CYS A 1 94 ? 20.143 -9.804 -7.958 1.00 85.06 94 CYS A N 1
ATOM 758 C CA . CYS A 1 94 ? 20.520 -10.954 -7.134 1.00 85.06 94 CYS A CA 1
ATOM 759 C C . CYS A 1 94 ? 21.630 -11.788 -7.793 1.00 85.06 94 CYS A C 1
ATOM 761 O O . CYS A 1 94 ? 22.620 -12.093 -7.137 1.00 85.06 94 CYS A O 1
ATOM 763 N N . PHE A 1 95 ? 21.502 -12.094 -9.089 1.00 85.19 95 PHE A N 1
ATOM 764 C CA . PHE A 1 95 ? 22.550 -12.786 -9.846 1.00 85.19 95 PHE A CA 1
ATOM 765 C C . PHE A 1 95 ? 23.853 -11.993 -9.859 1.00 85.19 95 PHE A C 1
ATOM 767 O O . PHE A 1 95 ? 24.897 -12.554 -9.572 1.00 85.19 95 PHE A O 1
ATOM 774 N N . HIS A 1 96 ? 23.791 -10.677 -10.064 1.00 86.88 96 HIS A N 1
ATOM 775 C CA . HIS A 1 96 ? 24.973 -9.821 -10.004 1.00 86.88 96 HIS A CA 1
ATOM 776 C C . HIS A 1 96 ? 25.678 -9.884 -8.638 1.00 86.88 96 HIS A C 1
ATOM 778 O O . HIS A 1 96 ? 26.896 -10.007 -8.577 1.00 86.88 96 HIS A O 1
ATOM 784 N N . PHE A 1 97 ? 24.938 -9.853 -7.526 1.00 83.69 97 PHE A N 1
ATOM 785 C CA . PHE A 1 97 ? 25.541 -10.020 -6.199 1.00 83.69 97 PHE A CA 1
ATOM 786 C C . PHE A 1 97 ? 26.249 -11.376 -6.040 1.00 83.69 97 PHE A C 1
ATOM 788 O O . PHE A 1 97 ? 27.313 -11.431 -5.429 1.00 83.69 97 PHE A O 1
ATOM 795 N N . LEU A 1 98 ? 25.692 -12.445 -6.616 1.00 81.94 98 LEU A N 1
ATOM 796 C CA . LEU A 1 98 ? 26.291 -13.782 -6.594 1.00 81.94 98 LEU A CA 1
ATOM 797 C C . LEU A 1 98 ? 27.535 -13.869 -7.490 1.00 81.94 98 LEU A C 1
ATOM 799 O O . LEU A 1 98 ? 28.594 -14.262 -7.011 1.00 81.94 98 LEU A O 1
ATOM 803 N N . ASP A 1 99 ? 27.430 -13.449 -8.752 1.00 84.00 99 ASP A N 1
ATOM 804 C CA . ASP A 1 99 ? 28.510 -13.532 -9.745 1.00 84.00 99 ASP A CA 1
ATOM 805 C C . ASP A 1 99 ? 29.741 -12.733 -9.297 1.00 84.00 99 ASP A C 1
ATOM 807 O O . ASP A 1 99 ? 30.879 -13.194 -9.396 1.00 84.00 99 ASP A O 1
ATOM 811 N N . PHE A 1 100 ? 29.512 -11.545 -8.734 1.00 83.88 100 PHE A N 1
ATOM 812 C CA . PHE A 1 100 ? 30.574 -10.643 -8.294 1.00 83.88 100 PHE A CA 1
ATOM 813 C C . PHE A 1 100 ? 30.924 -10.793 -6.806 1.00 83.88 100 PHE A C 1
ATOM 815 O O . PHE A 1 100 ? 31.758 -10.039 -6.309 1.00 83.88 100 PHE A O 1
ATOM 822 N N . HIS A 1 101 ? 30.326 -11.763 -6.097 1.00 80.94 101 HIS A N 1
ATOM 823 C CA . HIS A 1 101 ? 30.560 -12.025 -4.669 1.00 80.94 101 HIS A CA 1
ATOM 824 C C . HIS A 1 101 ? 30.384 -10.774 -3.780 1.00 80.94 101 HIS A C 1
ATOM 826 O O . HIS A 1 101 ? 31.113 -10.559 -2.811 1.00 80.94 101 HIS A O 1
ATOM 832 N N . VAL A 1 102 ? 29.408 -9.927 -4.115 1.00 84.50 102 VAL A N 1
ATOM 833 C CA . VAL A 1 102 ? 29.105 -8.684 -3.396 1.00 84.50 102 VAL A CA 1
ATOM 834 C C . VAL A 1 102 ? 27.977 -8.933 -2.389 1.00 84.50 102 VAL A C 1
ATOM 836 O O . VAL A 1 102 ? 26.908 -9.432 -2.737 1.00 84.50 102 VAL A O 1
ATOM 839 N N . SER A 1 103 ? 28.181 -8.539 -1.130 1.00 83.50 103 SER A N 1
ATOM 840 C CA . SER A 1 103 ? 27.172 -8.671 -0.070 1.00 83.50 103 SER A CA 1
ATOM 841 C C . SER A 1 103 ? 26.125 -7.556 -0.117 1.00 83.50 103 SER A C 1
ATOM 843 O O . SER A 1 103 ? 26.442 -6.380 -0.301 1.00 83.50 103 SER A O 1
ATOM 845 N N . LYS A 1 104 ? 24.859 -7.909 0.130 1.00 83.19 104 LYS A N 1
ATOM 846 C CA . LYS A 1 104 ? 23.772 -6.935 0.282 1.00 83.19 104 LYS A CA 1
ATOM 847 C C . LYS A 1 104 ? 23.739 -6.395 1.714 1.00 83.19 104 LYS A C 1
ATOM 849 O O . LYS A 1 104 ? 23.577 -7.165 2.654 1.00 83.19 104 LYS A O 1
ATOM 854 N N . LEU A 1 105 ? 23.827 -5.076 1.869 1.00 84.12 105 LEU A N 1
ATOM 855 C CA . LEU A 1 105 ? 23.706 -4.394 3.162 1.00 84.12 105 LEU A CA 1
ATOM 856 C C . LEU A 1 105 ? 22.314 -3.773 3.335 1.00 84.12 105 LEU A C 1
ATOM 858 O O . LEU A 1 105 ? 21.720 -3.263 2.380 1.00 84.12 105 LEU A O 1
ATOM 862 N N . MET A 1 106 ? 21.788 -3.814 4.560 1.00 85.25 106 MET A N 1
ATOM 863 C CA .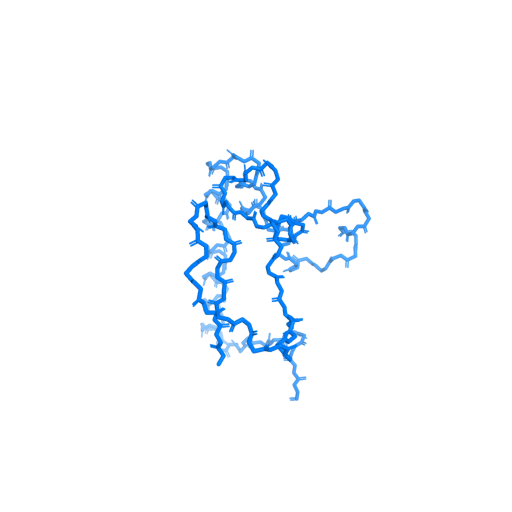 MET A 1 106 ? 20.566 -3.098 4.927 1.00 85.25 106 MET A CA 1
ATOM 864 C C . MET A 1 106 ? 20.901 -1.624 5.162 1.00 85.25 106 MET A C 1
ATOM 866 O O . MET A 1 106 ? 21.792 -1.304 5.935 1.00 85.25 106 MET A O 1
ATOM 870 N N . HIS A 1 107 ? 20.190 -0.722 4.485 1.00 84.62 107 HIS A N 1
ATOM 871 C CA . HIS A 1 107 ? 20.558 0.698 4.477 1.00 84.62 107 HIS A CA 1
ATOM 872 C C . HIS A 1 107 ? 20.188 1.435 5.773 1.00 84.62 107 HIS A C 1
ATOM 874 O O . HIS A 1 107 ? 20.927 2.296 6.229 1.00 84.62 107 HIS A O 1
ATOM 880 N N . SER A 1 108 ? 19.045 1.092 6.369 1.00 84.25 108 SER A N 1
ATOM 881 C CA . SER A 1 108 ? 18.495 1.781 7.550 1.00 84.25 108 SER A CA 1
ATOM 882 C C . SER A 1 108 ? 18.486 0.914 8.809 1.00 84.25 108 SER A C 1
ATOM 884 O O . SER A 1 108 ? 17.933 1.315 9.825 1.00 84.25 108 SER A O 1
ATOM 886 N N . PHE A 1 109 ? 19.065 -0.285 8.736 1.00 77.62 109 PHE A N 1
ATOM 887 C CA . PHE A 1 109 ? 19.133 -1.221 9.851 1.00 77.62 109 PHE A CA 1
ATOM 888 C C . PHE A 1 109 ? 20.570 -1.719 9.974 1.00 77.62 109 PHE A C 1
ATOM 890 O O . PHE A 1 109 ? 21.003 -2.578 9.210 1.00 77.62 109 PHE A O 1
ATOM 897 N N . ALA A 1 110 ? 21.296 -1.148 10.926 1.00 72.44 110 ALA A N 1
ATOM 898 C CA . ALA A 1 110 ? 22.575 -1.632 11.417 1.00 72.44 110 ALA A CA 1
ATOM 899 C C . ALA A 1 110 ? 22.624 -1.258 12.906 1.00 72.44 110 ALA A C 1
ATOM 901 O O . ALA A 1 110 ? 22.496 -0.079 13.232 1.00 72.44 110 ALA A O 1
ATOM 902 N N . ASN A 1 111 ? 22.700 -2.264 13.779 1.00 53.34 111 ASN A N 1
ATOM 903 C CA . ASN A 1 111 ? 23.005 -2.103 15.204 1.00 53.3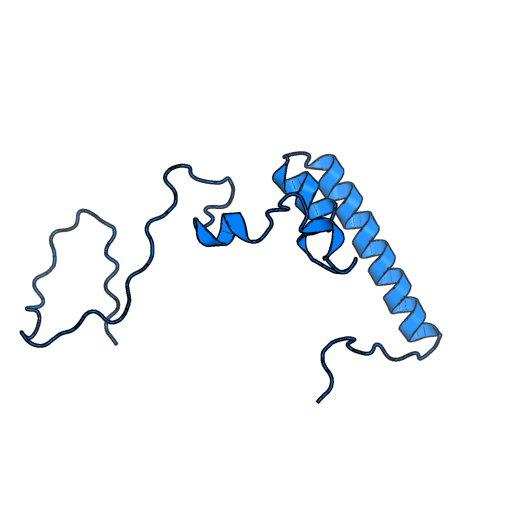4 111 ASN A CA 1
ATOM 904 C C . ASN A 1 111 ? 24.459 -2.499 15.428 1.00 53.34 111 ASN A C 1
ATOM 906 O O . ASN A 1 111 ? 24.877 -3.485 14.775 1.00 53.34 111 ASN A O 1
#

Sequence (111 aa):
MYYINSDGSGKPKDCSPSSNASLLWKRNKPPPNLTRYNLTSFAITLNELTPGLQENLPPTDSRLRPDQRHLENGEYDRANSEKQRLERRQRMVCFHFLDFHVSKLMHSFAN

pLDDT: mean 82.55, std 16.35, range [39.0, 97.06]

Radius of gyration: 22.69 Å; chains: 1; bounding box: 59×34×56 Å

InterPro domains:
  IPR000648 Oxysterol-binding protein [PF01237] (13-92)
  IPR000648 Oxysterol-binding protein [PTHR10972] (22-92)
  IPR037239 Oxysterol-binding protein superfamily [SSF144000] (11-92)